Protein AF-A0A672Y547-F1 (afdb_monomer)

Sequence (141 aa):
MYCSCICGTDKNKRVNDFSCLFMKNKMCKIRLIFVAEINQTQKAYMYISMLKTWFDAQTYCRTHHTDLTLIENAIENAEVYSLIPAQTNVWIGLYREPWTWSDQTRTSFTNWITGLPDNMKGIQHCATESEKHMNFKPFFS

Mean predicted aligned error: 11.2 Å

pLDDT: mean 72.91, std 19.85, range [30.34, 96.44]

Solvent-accessible surface area (backbone atoms only — not comparable to full-atom values): 8959 Å² total; per-residue (Å²): 138,86,73,50,64,56,49,34,70,44,99,80,77,42,76,33,72,61,69,50,81,77,36,70,83,44,54,75,64,43,54,36,29,32,32,26,22,64,39,92,92,57,85,40,79,42,76,42,95,51,74,28,29,66,68,56,42,36,54,48,19,52,71,79,41,59,28,35,30,80,72,89,49,74,65,54,46,50,56,55,54,72,66,51,63,89,97,64,74,49,46,46,51,55,64,50,80,76,74,62,47,97,85,72,46,81,62,89,82,80,86,61,59,92,66,52,88,43,40,61,94,76,70,59,84,77,87,86,87,58,78,71,68,76,70,62,68,74,95,78,129

Organism: NCBI:txid375764

InterPro domains:
  IPR001304 C-type lectin-like [PF00059] (52-129)
  IPR001304 C-type lectin-like [PS50041] (40-128)
  IPR001304 C-type lectin-like [SM00034] (34-141)
  IPR016186 C-type lectin-like/link domain superfamily [G3DSA:3.10.100.10] (36-138)
  IPR016187 C-type lectin fold [SSF56436] (43-130)

Structure (mmCIF, N/CA/C/O backbone):
data_AF-A0A672Y547-F1
#
_entry.id   AF-A0A672Y547-F1
#
loop_
_atom_site.group_PDB
_atom_site.id
_atom_site.type_symbol
_atom_site.label_atom_id
_atom_site.label_alt_id
_atom_site.label_comp_id
_atom_site.label_asym_id
_atom_site.label_entity_id
_atom_site.label_seq_id
_atom_site.pd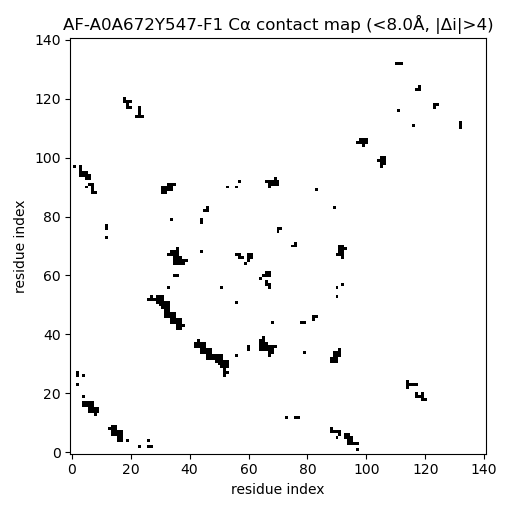bx_PDB_ins_code
_atom_site.Cartn_x
_atom_site.Cartn_y
_atom_site.Cartn_z
_atom_site.occupancy
_atom_site.B_iso_or_equiv
_atom_site.auth_seq_id
_atom_site.auth_comp_id
_atom_site.auth_asym_id
_atom_site.auth_atom_id
_atom_site.pdbx_PDB_model_num
ATOM 1 N N . MET A 1 1 ? -4.809 -5.344 -15.996 1.00 30.34 1 MET A N 1
ATOM 2 C CA . MET A 1 1 ? -4.391 -5.982 -14.728 1.00 30.34 1 MET A CA 1
ATOM 3 C C . MET A 1 1 ? -3.444 -5.006 -14.047 1.00 30.34 1 MET A C 1
ATOM 5 O O . MET A 1 1 ? -2.306 -4.877 -14.475 1.00 30.34 1 MET A O 1
ATOM 9 N N . TYR A 1 2 ? -3.969 -4.175 -13.147 1.00 38.44 2 TYR A N 1
ATOM 10 C CA . TYR A 1 2 ? -3.252 -3.009 -12.629 1.00 38.44 2 TYR A CA 1
ATOM 11 C C . TYR A 1 2 ? -2.340 -3.423 -11.473 1.00 38.44 2 TYR A C 1
ATOM 13 O O . TYR A 1 2 ? -2.792 -4.052 -10.522 1.00 38.44 2 TYR A O 1
ATOM 21 N N . CYS A 1 3 ? -1.056 -3.084 -11.577 1.00 33.16 3 CYS A N 1
ATOM 22 C CA . CYS A 1 3 ? -0.085 -3.261 -10.507 1.00 33.16 3 CYS A CA 1
ATOM 23 C C . CYS A 1 3 ? 0.162 -1.911 -9.834 1.00 33.16 3 CYS A C 1
ATOM 25 O O . CYS A 1 3 ? 0.942 -1.094 -10.320 1.00 33.16 3 CYS A O 1
ATOM 27 N N . SER A 1 4 ? -0.545 -1.669 -8.738 1.00 42.53 4 SER A N 1
ATOM 28 C CA . SER A 1 4 ? -0.364 -0.497 -7.888 1.00 42.53 4 SER A CA 1
ATOM 29 C C . SER A 1 4 ? 0.854 -0.693 -6.983 1.00 42.53 4 SER A C 1
ATOM 31 O O . SER A 1 4 ? 1.034 -1.773 -6.422 1.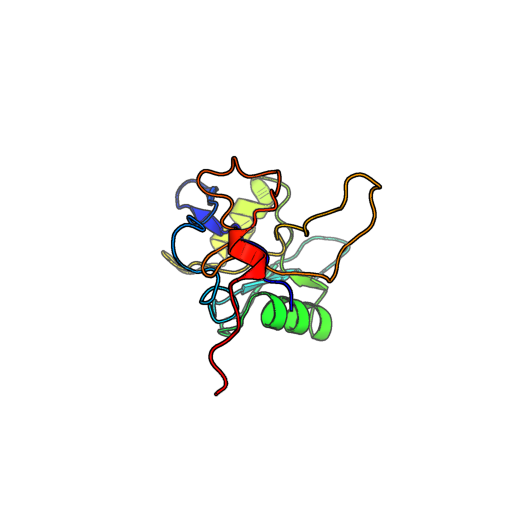00 42.53 4 SER A O 1
ATOM 33 N N . CYS A 1 5 ? 1.715 0.326 -6.850 1.00 41.06 5 CYS A N 1
ATOM 34 C CA . CYS A 1 5 ? 2.775 0.311 -5.837 1.00 41.06 5 CYS A CA 1
ATOM 35 C C . CYS A 1 5 ? 2.123 0.251 -4.445 1.00 41.06 5 CYS A C 1
ATOM 37 O O . CYS A 1 5 ? 1.172 0.993 -4.184 1.00 41.06 5 CYS A O 1
ATOM 39 N N . ILE A 1 6 ? 2.582 -0.680 -3.601 1.00 42.44 6 ILE A N 1
ATOM 40 C CA . ILE A 1 6 ? 2.007 -0.935 -2.277 1.00 42.44 6 ILE A CA 1
ATOM 41 C C . ILE A 1 6 ? 2.950 -0.383 -1.233 1.00 42.44 6 ILE A C 1
ATOM 43 O O . ILE A 1 6 ? 4.148 -0.675 -1.226 1.00 42.44 6 ILE A O 1
ATOM 47 N N . CYS A 1 7 ? 2.372 0.392 -0.338 1.00 42.34 7 CYS A N 1
ATOM 48 C CA . CYS A 1 7 ? 3.063 0.955 0.790 1.00 42.34 7 CYS A CA 1
ATOM 49 C C . CYS A 1 7 ? 2.956 -0.015 1.979 1.00 42.34 7 CYS A C 1
ATOM 51 O O . CYS A 1 7 ? 1.857 -0.436 2.335 1.00 42.34 7 CYS A O 1
ATOM 53 N N . GLY A 1 8 ? 4.083 -0.394 2.583 1.00 43.25 8 GLY A N 1
ATOM 54 C CA . GLY A 1 8 ? 4.135 -1.230 3.792 1.00 43.25 8 GLY A CA 1
ATOM 55 C C . GLY A 1 8 ? 4.830 -0.481 4.923 1.00 43.25 8 GLY A C 1
ATOM 56 O O . GLY A 1 8 ? 5.629 0.400 4.659 1.00 43.25 8 GLY A O 1
ATOM 57 N N . THR A 1 9 ? 4.547 -0.772 6.187 1.00 36.94 9 THR A N 1
ATOM 58 C CA . THR A 1 9 ? 5.097 -0.002 7.319 1.00 36.94 9 THR A CA 1
ATOM 59 C C . THR A 1 9 ? 6.505 -0.471 7.715 1.00 36.94 9 THR A C 1
ATOM 61 O O . THR A 1 9 ? 6.725 -1.668 7.890 1.00 36.94 9 THR A O 1
ATOM 64 N N . ASP A 1 10 ? 7.462 0.449 7.885 1.00 42.59 10 ASP A N 1
ATOM 65 C CA . ASP A 1 10 ? 8.796 0.167 8.431 1.00 42.59 10 ASP A CA 1
ATOM 66 C C . ASP A 1 10 ? 8.779 -0.006 9.965 1.00 42.59 10 ASP A C 1
ATOM 68 O O . ASP A 1 10 ? 7.792 0.274 10.650 1.00 42.59 10 ASP A O 1
ATOM 72 N N . LYS A 1 11 ? 9.917 -0.439 10.528 1.00 41.50 11 LYS A N 1
ATOM 73 C CA . LYS A 1 11 ? 10.120 -0.630 11.980 1.00 41.50 11 LYS A CA 1
ATOM 74 C C . LYS A 1 11 ? 9.909 0.645 12.817 1.00 41.50 11 LYS A C 1
ATOM 76 O O . LYS A 1 11 ? 9.806 0.551 14.035 1.00 41.50 11 LYS A O 1
ATOM 81 N N . ASN A 1 12 ? 9.831 1.816 12.181 1.00 40.47 12 ASN A N 1
ATOM 82 C CA . ASN A 1 12 ? 9.605 3.113 12.814 1.00 40.47 12 ASN A CA 1
ATOM 83 C C . ASN A 1 12 ? 8.164 3.606 12.632 1.00 40.47 12 ASN A C 1
ATOM 85 O O . ASN A 1 12 ? 7.919 4.803 12.783 1.00 40.47 12 ASN A O 1
ATOM 89 N N . LYS A 1 13 ? 7.211 2.715 12.312 1.00 44.88 13 LYS A N 1
ATOM 90 C CA . LYS A 1 13 ? 5.795 3.061 12.099 1.00 44.88 13 LYS A CA 1
ATOM 91 C C . LYS A 1 13 ? 5.568 4.001 10.911 1.00 44.88 13 LYS A C 1
ATOM 93 O O . LYS A 1 13 ? 4.503 4.605 10.814 1.00 44.88 13 LYS A O 1
ATOM 98 N N . ARG A 1 14 ? 6.540 4.143 10.005 1.00 45.47 14 ARG A N 1
ATOM 99 C CA . ARG A 1 14 ? 6.384 4.961 8.801 1.00 45.47 14 ARG A CA 1
ATOM 100 C C . ARG A 1 14 ? 5.952 4.078 7.656 1.00 45.47 14 ARG A C 1
ATOM 102 O O . ARG A 1 14 ? 6.509 3.007 7.440 1.00 45.47 14 ARG A O 1
ATOM 109 N N . VAL A 1 15 ? 4.982 4.552 6.897 1.00 47.00 15 VAL A N 1
ATOM 110 C CA . VAL A 1 15 ? 4.591 3.938 5.637 1.00 47.00 15 VAL A CA 1
ATOM 111 C C . VAL A 1 15 ? 5.777 4.061 4.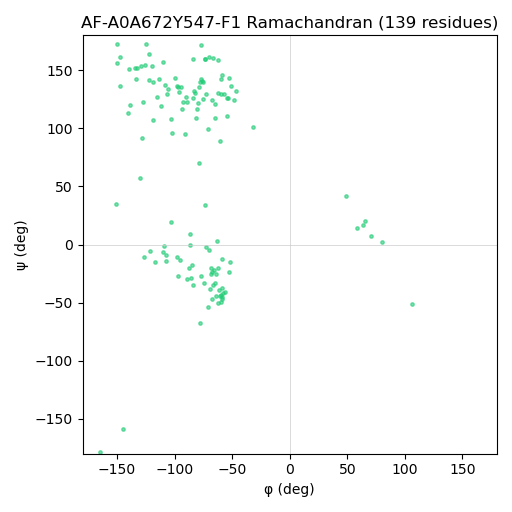673 1.00 47.00 15 VAL A C 1
ATOM 113 O O . VAL A 1 15 ? 6.153 5.153 4.259 1.00 47.00 15 VAL A O 1
ATOM 116 N N . ASN A 1 16 ? 6.425 2.940 4.389 1.00 43.09 16 ASN A N 1
ATOM 117 C CA . A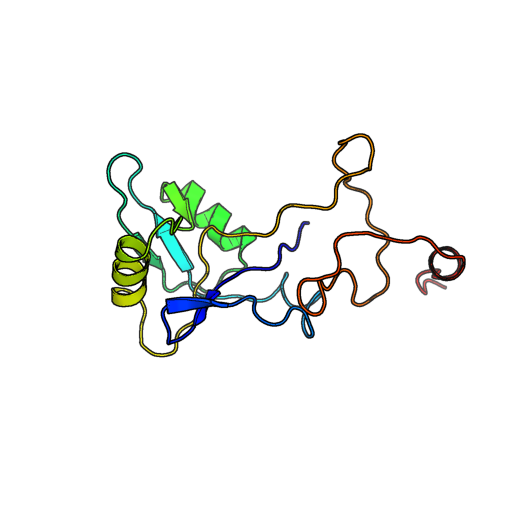SN A 1 16 ? 7.527 2.814 3.457 1.00 43.09 16 ASN A CA 1
ATOM 118 C C . ASN A 1 16 ? 6.971 2.524 2.060 1.00 43.09 16 ASN A C 1
ATOM 120 O O . ASN A 1 16 ? 6.264 1.535 1.840 1.00 43.09 16 ASN A O 1
ATOM 124 N N . ASP A 1 17 ? 7.322 3.382 1.109 1.00 44.22 17 ASP A N 1
ATOM 125 C CA . ASP A 1 17 ? 7.261 3.039 -0.305 1.00 44.22 17 ASP A CA 1
ATOM 126 C C . ASP A 1 17 ? 8.398 2.041 -0.537 1.00 44.22 17 ASP A C 1
ATOM 128 O O . ASP A 1 17 ? 9.570 2.422 -0.579 1.00 44.22 17 ASP A O 1
ATOM 132 N N . PHE A 1 18 ? 8.088 0.739 -0.579 1.00 46.22 18 PHE A N 1
ATOM 133 C CA . PHE A 1 18 ? 9.082 -0.243 -0.999 1.00 46.22 18 PHE A CA 1
ATOM 134 C C . PHE A 1 18 ? 9.591 0.211 -2.356 1.00 46.22 18 PHE A C 1
ATOM 136 O O . PHE A 1 18 ? 8.835 0.161 -3.318 1.00 46.22 18 PHE A O 1
ATOM 143 N N . SER A 1 19 ? 10.850 0.656 -2.414 1.00 40.47 19 SER A N 1
ATOM 144 C CA . SER A 1 19 ? 11.519 1.140 -3.615 1.00 40.47 19 SER A CA 1
ATOM 145 C C . SER A 1 19 ? 11.008 0.413 -4.862 1.00 40.47 19 SER A C 1
ATOM 147 O O . SER A 1 19 ? 11.446 -0.703 -5.152 1.00 40.47 19 SER A O 1
ATOM 149 N N . CYS A 1 20 ? 10.116 1.050 -5.636 1.00 43.22 20 CYS A N 1
ATOM 150 C CA . CYS A 1 20 ? 9.581 0.491 -6.888 1.00 43.22 20 CYS A CA 1
ATOM 151 C C . CYS A 1 20 ? 10.694 0.287 -7.960 1.00 43.22 20 CYS A C 1
ATOM 153 O O . CYS A 1 20 ? 10.439 -0.220 -9.054 1.00 43.22 20 CYS A O 1
ATOM 155 N N . LEU A 1 21 ? 11.954 0.581 -7.591 1.00 38.31 21 LEU A N 1
ATOM 156 C CA . LEU A 1 21 ? 13.237 0.332 -8.258 1.00 38.31 21 LEU A CA 1
ATOM 157 C C . LEU A 1 21 ? 13.494 -1.118 -8.718 1.00 38.31 21 LEU A C 1
ATOM 159 O O . LEU A 1 21 ? 14.419 -1.301 -9.502 1.00 38.31 21 LEU A O 1
ATOM 163 N N . PHE A 1 22 ? 12.747 -2.143 -8.275 1.00 37.56 22 PHE A N 1
ATOM 164 C CA . PHE A 1 22 ? 13.161 -3.536 -8.543 1.00 37.56 22 PHE A CA 1
ATOM 165 C C . PHE A 1 22 ? 12.139 -4.477 -9.211 1.00 37.56 22 PHE A C 1
ATOM 167 O O . PHE A 1 22 ? 12.515 -5.582 -9.598 1.00 37.56 22 PHE A O 1
ATOM 174 N N . MET A 1 23 ? 10.849 -4.137 -9.354 1.00 42.69 23 MET A N 1
ATOM 175 C CA . MET A 1 23 ? 9.853 -5.222 -9.495 1.00 42.69 23 MET A CA 1
ATOM 176 C C . MET A 1 23 ? 8.588 -4.917 -10.312 1.00 42.69 23 MET A C 1
ATOM 178 O O . MET A 1 23 ? 7.552 -5.491 -10.013 1.00 42.69 23 MET A O 1
ATOM 182 N N . LYS A 1 24 ? 8.589 -4.121 -11.381 1.00 43.88 24 LYS A N 1
ATOM 183 C CA . LYS A 1 24 ? 7.321 -3.861 -12.111 1.00 43.88 24 LYS A CA 1
ATOM 184 C C . LYS A 1 24 ? 6.652 -5.053 -12.790 1.00 43.88 24 LYS A C 1
ATOM 186 O O . LYS A 1 24 ? 5.432 -5.100 -12.860 1.00 43.88 24 LYS A O 1
ATOM 191 N N . ASN A 1 25 ? 7.426 -6.080 -13.137 1.00 40.62 25 ASN A N 1
ATOM 192 C CA . ASN A 1 25 ? 6.896 -7.390 -13.542 1.00 40.62 25 ASN A CA 1
ATOM 193 C C . ASN A 1 25 ? 6.816 -8.415 -12.400 1.00 40.62 25 ASN A C 1
ATOM 195 O O . ASN A 1 25 ? 6.192 -9.466 -12.545 1.00 40.62 25 ASN A O 1
ATOM 199 N N . LYS A 1 26 ? 7.459 -8.140 -11.261 1.00 44.81 26 LYS A N 1
ATOM 200 C CA . LYS A 1 26 ? 7.480 -9.046 -10.110 1.00 44.81 26 LYS A CA 1
ATOM 201 C C . LYS A 1 26 ? 6.424 -8.686 -9.061 1.00 44.81 26 LYS A C 1
ATOM 203 O O . LYS A 1 26 ? 5.946 -9.606 -8.426 1.00 44.81 26 LYS A O 1
ATOM 208 N N . MET A 1 27 ? 5.978 -7.432 -8.926 1.00 48.16 27 MET A N 1
ATOM 209 C CA . MET A 1 27 ? 4.940 -6.983 -7.977 1.00 48.16 27 MET A CA 1
ATOM 210 C C . MET A 1 27 ? 3.567 -7.587 -8.263 1.00 48.16 27 MET A C 1
ATOM 212 O O . MET A 1 27 ? 2.884 -7.973 -7.324 1.00 48.16 27 MET A O 1
ATOM 216 N N . CYS A 1 28 ? 3.233 -7.839 -9.532 1.00 52.25 28 CYS A N 1
ATOM 217 C CA . CYS A 1 28 ? 2.027 -8.599 -9.906 1.00 52.25 28 CYS A CA 1
ATOM 218 C C . CYS A 1 28 ? 2.140 -10.091 -9.550 1.00 52.25 28 CYS A C 1
ATOM 220 O O . CYS A 1 28 ? 1.188 -10.847 -9.708 1.00 52.25 28 CYS A O 1
ATOM 222 N N . LYS A 1 29 ? 3.309 -10.522 -9.063 1.00 62.03 29 LYS A N 1
ATOM 223 C CA . LYS A 1 29 ? 3.595 -11.871 -8.573 1.00 62.03 29 LYS A CA 1
ATOM 224 C C . LYS A 1 29 ? 4.071 -11.888 -7.117 1.00 62.03 29 LYS A C 1
ATOM 226 O O . LYS A 1 29 ? 4.245 -12.981 -6.585 1.00 62.03 29 LYS A O 1
ATOM 231 N N . ILE A 1 30 ? 4.302 -10.736 -6.467 1.00 75.19 30 ILE A N 1
ATOM 232 C CA . ILE A 1 30 ? 4.711 -10.707 -5.058 1.00 75.19 30 ILE A CA 1
ATOM 233 C C . ILE A 1 30 ? 3.517 -11.196 -4.265 1.00 75.19 30 ILE A C 1
ATOM 235 O O . ILE A 1 30 ? 2.422 -10.648 -4.367 1.00 75.19 30 ILE A O 1
ATOM 239 N N . ARG A 1 31 ? 3.753 -12.234 -3.473 1.00 83.25 31 ARG A N 1
ATOM 240 C CA . ARG A 1 31 ? 2.763 -12.772 -2.563 1.00 83.25 31 ARG A CA 1
ATOM 241 C C . ARG A 1 31 ? 3.215 -12.483 -1.148 1.00 83.25 31 ARG A C 1
ATOM 243 O O . ARG A 1 31 ? 4.288 -12.934 -0.761 1.00 83.25 31 ARG A O 1
ATOM 250 N N . LEU A 1 32 ? 2.406 -11.733 -0.414 1.00 88.06 32 LEU A N 1
ATOM 251 C CA . LEU A 1 32 ? 2.596 -11.490 1.009 1.00 88.06 32 LEU A CA 1
ATOM 252 C C . LEU A 1 32 ? 1.354 -11.941 1.768 1.00 88.06 32 LEU A C 1
ATOM 254 O O . LEU A 1 32 ? 0.288 -12.173 1.194 1.00 88.06 32 LEU A O 1
ATOM 258 N N . ILE A 1 33 ? 1.555 -12.069 3.069 1.00 93.44 33 ILE A N 1
ATOM 259 C CA . ILE A 1 33 ? 0.515 -12.130 4.089 1.00 93.44 33 ILE A CA 1
ATOM 260 C C . ILE A 1 33 ? -0.193 -10.770 4.134 1.00 93.44 33 ILE A C 1
ATOM 262 O O . ILE A 1 33 ? 0.336 -9.780 3.629 1.00 93.44 33 ILE A O 1
ATOM 266 N N . PHE A 1 34 ? -1.396 -10.696 4.690 1.00 94.69 34 PHE A N 1
ATOM 267 C CA . PHE A 1 34 ? -2.190 -9.470 4.657 1.00 94.69 34 PHE A CA 1
ATOM 268 C C . PHE A 1 34 ? -3.060 -9.299 5.900 1.00 94.69 34 PHE A C 1
ATOM 270 O O . PHE A 1 34 ? -3.289 -10.253 6.646 1.00 94.69 34 PHE A O 1
ATOM 277 N N . VAL A 1 35 ? -3.508 -8.064 6.127 1.00 95.62 35 VAL A N 1
ATOM 278 C CA . VAL A 1 35 ? -4.401 -7.709 7.234 1.00 95.62 35 VAL A CA 1
ATOM 279 C C . VAL A 1 35 ? -5.736 -7.247 6.662 1.00 95.62 35 VAL A C 1
ATOM 281 O O . VAL A 1 35 ? -5.780 -6.390 5.775 1.00 95.62 35 VAL A O 1
ATOM 284 N N . ALA A 1 36 ? -6.816 -7.856 7.144 1.00 96.31 36 ALA A N 1
ATOM 285 C CA . ALA A 1 36 ? -8.179 -7.499 6.782 1.00 96.31 36 ALA A CA 1
ATOM 286 C C . ALA A 1 36 ? -8.820 -6.626 7.855 1.00 96.31 36 ALA A C 1
ATOM 288 O O . ALA A 1 36 ? -8.636 -6.856 9.050 1.00 96.31 36 ALA A O 1
ATOM 289 N N . GLU A 1 37 ? -9.632 -5.675 7.416 1.00 95.44 37 GLU A N 1
ATOM 290 C CA . GLU A 1 37 ? -10.645 -5.061 8.257 1.00 95.44 37 GLU A CA 1
ATOM 291 C C . GLU A 1 37 ? -11.880 -5.966 8.284 1.00 95.44 37 GLU A C 1
ATOM 293 O O . GLU A 1 37 ? -12.350 -6.418 7.238 1.00 95.44 37 GLU A O 1
ATOM 298 N N . ILE A 1 38 ? -12.390 -6.262 9.478 1.00 91.88 38 ILE A N 1
ATOM 299 C CA . ILE A 1 38 ? -13.505 -7.206 9.664 1.00 91.88 38 ILE A CA 1
ATOM 300 C C . ILE A 1 38 ? -14.812 -6.537 10.105 1.00 91.88 38 ILE A C 1
ATOM 302 O O . ILE A 1 38 ? -15.833 -7.213 10.183 1.00 91.88 38 ILE A O 1
ATOM 306 N N . ASN A 1 39 ? -14.805 -5.234 10.403 1.00 85.06 39 ASN A N 1
ATOM 307 C CA . ASN A 1 39 ? -15.996 -4.501 10.828 1.00 85.06 39 ASN A CA 1
ATOM 308 C C . ASN A 1 39 ? -15.953 -3.045 10.338 1.00 85.06 39 ASN A C 1
ATOM 310 O O . ASN A 1 39 ? -14.917 -2.400 10.438 1.00 85.06 39 ASN A O 1
ATOM 314 N N . GLN A 1 40 ? -17.089 -2.560 9.828 1.00 71.50 40 GLN A N 1
ATOM 315 C CA . GLN A 1 40 ? -17.272 -1.227 9.245 1.00 71.50 40 GLN A CA 1
ATOM 316 C C . GLN A 1 40 ? -17.602 -0.135 10.275 1.00 71.50 40 GLN A C 1
ATOM 318 O O . GLN A 1 40 ? -17.313 1.033 10.041 1.00 71.50 40 GLN A O 1
ATOM 323 N N . THR A 1 41 ? -18.250 -0.474 11.397 1.00 79.44 41 THR A N 1
ATOM 324 C CA . THR A 1 41 ? -18.706 0.530 12.382 1.00 79.44 41 THR A CA 1
ATOM 325 C C . THR A 1 41 ? -17.653 0.830 13.441 1.00 79.44 41 THR A C 1
ATOM 327 O O . THR A 1 41 ? -17.603 1.927 13.986 1.00 79.44 41 THR A O 1
ATOM 330 N N . GLN A 1 42 ? -16.819 -0.162 13.744 1.00 84.19 42 GLN A N 1
ATOM 331 C CA . GLN A 1 42 ? -15.662 -0.045 14.617 1.00 84.19 42 GLN A CA 1
ATOM 332 C C . GLN A 1 42 ? -14.558 -0.880 13.991 1.00 84.19 42 GLN A C 1
ATOM 334 O O . GLN A 1 42 ? -14.699 -2.102 13.916 1.00 84.19 42 GLN A O 1
ATOM 339 N N . LYS A 1 43 ? -13.486 -0.230 13.529 1.00 86.12 43 LYS A N 1
ATOM 340 C CA . LYS A 1 43 ? -12.386 -0.933 12.873 1.00 86.12 43 LYS A CA 1
ATOM 341 C C . LYS A 1 43 ? -11.858 -2.035 13.781 1.00 86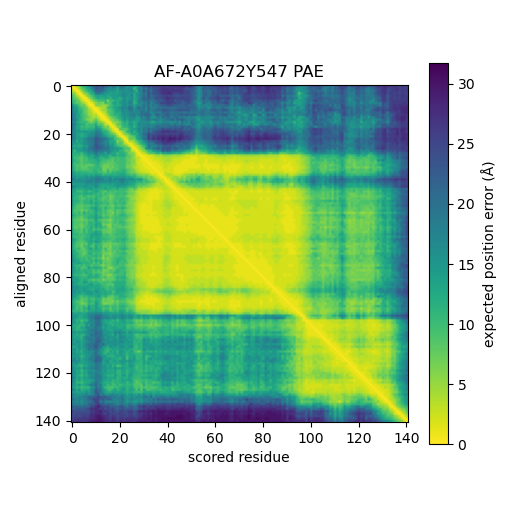.12 43 LYS A C 1
ATOM 343 O O . LYS A 1 43 ? -11.505 -1.808 14.936 1.00 86.12 43 LYS A O 1
ATOM 348 N N . ALA A 1 44 ? -11.820 -3.234 13.230 1.00 92.44 44 ALA A N 1
ATOM 349 C CA . ALA A 1 44 ? -11.217 -4.400 13.840 1.00 92.44 44 ALA A CA 1
ATOM 350 C C . ALA A 1 44 ? -10.364 -5.081 12.777 1.00 92.44 44 ALA A C 1
ATOM 352 O O . ALA A 1 44 ? -10.746 -5.124 11.604 1.00 92.44 44 ALA A O 1
ATOM 353 N N . TYR A 1 45 ? -9.214 -5.604 13.188 1.00 94.69 45 TYR A N 1
ATOM 354 C CA . TYR A 1 45 ? -8.192 -6.084 12.268 1.00 94.69 45 TYR A CA 1
ATOM 355 C C . TYR A 1 45 ? -7.933 -7.571 12.466 1.00 94.69 45 TYR A C 1
ATOM 357 O O . TYR A 1 45 ? -7.873 -8.063 13.593 1.00 94.69 45 TYR A O 1
ATOM 365 N N . MET A 1 46 ? -7.745 -8.286 11.361 1.00 95.31 46 MET A N 1
ATOM 366 C CA . MET A 1 46 ? -7.434 -9.709 11.358 1.00 95.31 46 MET A CA 1
ATOM 367 C C . MET A 1 46 ? -6.191 -9.974 10.517 1.00 95.31 46 MET A C 1
ATOM 369 O O . MET A 1 46 ? -6.148 -9.663 9.328 1.00 95.31 46 MET A O 1
ATOM 373 N N . TYR A 1 47 ? -5.187 -10.588 11.138 1.00 95.06 47 TYR A N 1
ATOM 374 C CA . TYR A 1 47 ? -4.007 -11.101 10.453 1.00 95.06 47 TYR A CA 1
ATOM 375 C C . TYR A 1 47 ? -4.346 -12.398 9.704 1.00 95.06 47 TYR A C 1
ATOM 377 O O . TYR A 1 47 ? -4.832 -13.354 10.309 1.00 95.06 47 TYR A O 1
ATOM 385 N N . ILE A 1 48 ? -4.070 -12.450 8.398 1.00 96.06 48 ILE A N 1
ATOM 386 C CA . ILE A 1 48 ? -4.390 -13.599 7.540 1.00 96.06 48 ILE A CA 1
ATOM 387 C C . ILE A 1 48 ? -3.103 -14.170 6.950 1.00 96.06 48 ILE A C 1
ATOM 389 O O . ILE A 1 48 ? -2.524 -13.610 6.020 1.00 96.06 48 ILE A O 1
ATOM 393 N N . SER A 1 49 ? -2.683 -15.332 7.454 1.00 94.94 49 SER A N 1
ATOM 394 C CA . SER A 1 49 ? -1.427 -16.029 7.124 1.00 94.94 49 SER A CA 1
ATOM 395 C C . SER A 1 49 ? -1.397 -16.709 5.742 1.00 94.94 49 SER A C 1
ATOM 397 O O . SER A 1 49 ? -0.761 -17.746 5.562 1.00 94.94 49 SER A O 1
ATOM 399 N N . MET A 1 50 ? -2.061 -16.133 4.737 1.00 95.19 50 MET A N 1
ATOM 400 C CA . MET A 1 50 ? -2.067 -16.638 3.362 1.00 95.19 50 MET A CA 1
ATOM 401 C C . MET A 1 50 ? -1.205 -15.764 2.453 1.00 95.19 50 MET A C 1
ATOM 403 O O . MET A 1 50 ? -1.351 -14.548 2.432 1.00 95.19 50 MET A O 1
ATOM 407 N N . LEU A 1 51 ? -0.354 -16.381 1.632 1.00 92.81 51 LEU A N 1
ATOM 408 C CA . LEU A 1 51 ? 0.454 -15.662 0.646 1.00 92.81 51 LEU A CA 1
ATOM 409 C C . LEU A 1 51 ? -0.370 -15.358 -0.612 1.00 92.81 51 LEU A C 1
ATOM 411 O O . LEU A 1 51 ? -0.648 -16.255 -1.412 1.00 92.81 51 LEU A O 1
ATOM 415 N N . LYS A 1 52 ? -0.724 -14.087 -0.819 1.00 89.56 52 LYS A N 1
ATOM 416 C CA . LYS A 1 52 ? -1.518 -13.622 -1.967 1.00 89.56 52 LYS A CA 1
ATOM 417 C C . LYS A 1 52 ? -0.903 -12.389 -2.621 1.00 89.56 52 LYS A C 1
ATOM 419 O O . LYS A 1 52 ? -0.212 -11.605 -1.966 1.00 89.56 52 LYS A O 1
ATOM 424 N N . THR A 1 53 ? -1.144 -12.215 -3.922 1.00 85.19 53 THR A N 1
ATOM 425 C CA . THR A 1 53 ? -0.906 -10.905 -4.547 1.00 85.19 53 THR A CA 1
ATOM 426 C C . THR A 1 53 ? -1.824 -9.879 -3.895 1.00 85.19 53 THR A C 1
ATOM 428 O O . THR A 1 53 ? -2.826 -10.257 -3.294 1.00 85.19 53 THR A O 1
ATOM 431 N N . TRP A 1 54 ? -1.508 -8.589 -3.978 1.00 87.06 54 TRP A N 1
ATOM 432 C CA . TRP A 1 54 ? -2.361 -7.573 -3.354 1.00 87.06 54 TRP A CA 1
ATOM 433 C C . TRP A 1 54 ? -3.795 -7.612 -3.878 1.00 87.06 54 TRP A C 1
ATOM 435 O O . TRP A 1 54 ? -4.737 -7.567 -3.097 1.00 87.06 54 TRP A O 1
ATOM 445 N N . PHE A 1 55 ? -3.957 -7.797 -5.190 1.00 83.62 55 PHE A N 1
ATOM 446 C CA . PHE A 1 55 ? -5.273 -7.924 -5.808 1.00 83.62 55 PHE A CA 1
ATOM 447 C C . PHE A 1 55 ? -6.021 -9.170 -5.312 1.00 83.62 55 PHE A C 1
ATOM 449 O O . PHE A 1 55 ? -7.196 -9.088 -4.951 1.00 83.62 55 PHE A O 1
ATOM 456 N N . ASP A 1 56 ? -5.339 -10.315 -5.229 1.00 90.50 56 ASP A N 1
ATOM 457 C CA . ASP A 1 56 ? -5.943 -11.546 -4.706 1.00 90.50 56 ASP A CA 1
ATOM 458 C C . ASP A 1 56 ? -6.265 -11.429 -3.206 1.00 90.50 56 ASP A C 1
ATOM 460 O O . ASP A 1 56 ? -7.252 -11.994 -2.740 1.00 90.50 56 ASP A O 1
ATOM 464 N N . ALA A 1 57 ? -5.440 -10.707 -2.440 1.00 92.88 57 ALA A N 1
ATOM 465 C CA . ALA A 1 57 ? -5.654 -10.429 -1.024 1.00 92.88 57 ALA A CA 1
ATOM 466 C C . ALA A 1 57 ? -6.871 -9.522 -0.819 1.00 92.88 57 ALA A C 1
ATOM 468 O O . ALA A 1 57 ? -7.743 -9.857 -0.026 1.00 92.88 57 ALA A O 1
ATOM 469 N N . GLN A 1 58 ? -6.986 -8.441 -1.592 1.00 93.00 58 GLN A N 1
ATOM 470 C CA . GLN A 1 58 ? -8.154 -7.562 -1.586 1.00 93.00 58 GLN A CA 1
ATOM 471 C C . GLN A 1 58 ? -9.429 -8.323 -1.947 1.00 93.00 58 GLN A C 1
ATOM 473 O O . GLN A 1 58 ? -10.437 -8.227 -1.249 1.00 93.00 58 GLN A O 1
ATOM 478 N N . THR A 1 59 ? -9.370 -9.125 -3.011 1.00 93.94 59 THR A N 1
ATOM 479 C CA . THR A 1 59 ? -10.495 -9.958 -3.445 1.00 93.94 59 THR A CA 1
ATOM 480 C C . THR A 1 59 ? -10.914 -10.920 -2.337 1.00 93.94 59 THR A C 1
ATOM 482 O O . THR A 1 59 ? -12.100 -11.033 -2.035 1.00 93.94 59 THR A O 1
ATOM 485 N N . TYR A 1 60 ? -9.948 -11.572 -1.683 1.00 95.62 60 TYR A N 1
ATOM 486 C CA . TYR A 1 60 ? -10.215 -12.434 -0.537 1.00 95.62 60 TYR A CA 1
ATOM 487 C C . TYR A 1 60 ? -10.879 -11.661 0.608 1.00 95.62 60 TYR A C 1
ATOM 489 O O . TYR A 1 60 ? -11.916 -12.096 1.106 1.00 95.62 60 TYR A O 1
ATOM 497 N N . CYS A 1 61 ? -10.330 -10.509 1.003 1.00 95.56 61 CYS A N 1
ATOM 498 C CA . CYS A 1 61 ? -10.891 -9.707 2.085 1.00 95.56 61 CYS A CA 1
ATOM 499 C C . CYS A 1 61 ? -12.318 -9.263 1.778 1.00 95.56 61 CYS A C 1
ATOM 501 O O . CYS A 1 61 ? -13.170 -9.425 2.629 1.00 95.56 61 CYS A O 1
ATOM 503 N N . ARG A 1 62 ? -12.622 -8.804 0.562 1.00 95.50 62 ARG A N 1
ATOM 504 C CA . ARG A 1 62 ? -13.992 -8.418 0.174 1.00 95.50 62 ARG A CA 1
ATOM 505 C C . ARG A 1 62 ? -14.964 -9.594 0.070 1.00 95.50 62 ARG A C 1
ATOM 507 O O . ARG A 1 62 ? -16.172 -9.396 0.101 1.00 95.50 62 ARG A O 1
ATOM 514 N N . THR A 1 63 ? -14.445 -10.812 -0.087 1.00 96.44 63 THR A N 1
ATOM 515 C CA . THR A 1 63 ? -15.260 -12.034 -0.139 1.00 96.44 63 THR A CA 1
ATOM 516 C C . THR A 1 63 ? -15.589 -12.557 1.262 1.00 96.44 63 THR A C 1
ATOM 518 O O . THR A 1 63 ? -16.666 -13.108 1.470 1.00 96.44 63 THR A O 1
ATOM 521 N N . HIS A 1 64 ? -14.670 -12.409 2.221 1.00 95.44 64 HIS A N 1
ATOM 522 C CA . HIS A 1 64 ? -14.766 -13.047 3.543 1.00 95.44 64 HIS A CA 1
ATOM 523 C C . HIS A 1 64 ? -14.866 -12.065 4.726 1.00 95.44 64 HIS A C 1
ATOM 525 O O . HIS A 1 64 ? -15.213 -12.478 5.831 1.00 95.44 64 HIS A O 1
ATOM 531 N N . HIS A 1 65 ? -14.554 -10.789 4.509 1.00 94.25 65 HIS A N 1
ATOM 532 C CA . HIS A 1 65 ? -14.426 -9.707 5.492 1.00 94.25 65 HIS A CA 1
ATOM 533 C C . HIS A 1 65 ? -14.921 -8.376 4.870 1.00 94.25 65 HIS A C 1
ATOM 535 O O . HIS A 1 65 ? -15.683 -8.398 3.905 1.00 94.25 65 HIS A O 1
ATOM 541 N N . THR A 1 66 ? -14.510 -7.216 5.404 1.00 94.19 66 THR A N 1
ATOM 542 C CA . THR A 1 66 ? -14.833 -5.905 4.812 1.00 94.19 66 THR A CA 1
ATOM 543 C C . THR A 1 66 ? -13.928 -5.612 3.611 1.00 94.19 66 THR A C 1
ATOM 545 O O . THR A 1 66 ? -14.388 -5.564 2.473 1.00 94.19 66 THR A O 1
ATOM 548 N N . ASP A 1 67 ? -12.630 -5.412 3.851 1.00 95.00 67 ASP A N 1
ATOM 549 C CA . ASP A 1 67 ? -11.614 -5.140 2.825 1.00 95.00 67 ASP A CA 1
ATOM 550 C C . ASP A 1 67 ? -10.206 -5.341 3.430 1.00 95.00 67 ASP A C 1
ATOM 552 O O . ASP A 1 67 ? -10.061 -5.733 4.591 1.00 95.00 67 ASP A O 1
ATOM 556 N N . LEU A 1 68 ? -9.145 -5.104 2.658 1.00 94.31 68 LEU A N 1
ATOM 557 C CA . LEU A 1 68 ? -7.816 -4.878 3.222 1.00 94.31 68 LEU A CA 1
ATOM 558 C C . LEU A 1 68 ? -7.834 -3.665 4.160 1.00 94.31 68 LEU A C 1
ATOM 560 O O . LEU A 1 68 ? -8.467 -2.653 3.872 1.00 94.31 68 LEU A O 1
ATOM 564 N N . THR A 1 69 ? -7.090 -3.753 5.259 1.00 93.81 69 THR A N 1
ATOM 565 C CA . THR A 1 69 ? -7.113 -2.746 6.324 1.00 93.81 69 THR A CA 1
ATOM 566 C C . THR A 1 69 ? -6.707 -1.346 5.869 1.00 93.81 69 THR A C 1
ATOM 568 O O . THR A 1 69 ? -5.627 -1.160 5.305 1.00 93.81 69 THR A O 1
ATOM 571 N N . LEU A 1 70 ? -7.532 -0.352 6.207 1.00 90.88 70 LEU A N 1
ATOM 572 C CA . LEU A 1 70 ? -7.219 1.068 6.072 1.00 90.88 70 LEU A CA 1
ATOM 573 C C . LEU A 1 70 ? -6.638 1.609 7.383 1.00 90.88 70 LEU A C 1
ATOM 575 O O . LEU A 1 70 ? -7.323 1.635 8.404 1.00 90.88 70 LEU A O 1
ATOM 579 N N . ILE A 1 71 ? -5.382 2.056 7.337 1.00 90.00 71 ILE A N 1
ATOM 580 C CA . ILE A 1 71 ? -4.683 2.669 8.473 1.00 90.00 71 ILE A CA 1
ATOM 581 C C . ILE A 1 71 ? -4.662 4.182 8.262 1.00 90.00 71 ILE A C 1
ATOM 583 O O . ILE A 1 71 ? -3.928 4.679 7.410 1.00 90.00 71 ILE A O 1
ATOM 587 N N . GLU A 1 72 ? -5.452 4.912 9.038 1.00 88.56 72 GLU A N 1
ATOM 588 C CA . GLU A 1 72 ? -5.660 6.356 8.871 1.00 88.56 72 GLU A CA 1
ATOM 589 C C . GLU A 1 72 ? -4.980 7.187 9.963 1.00 88.56 72 GLU A C 1
ATOM 591 O O . GLU A 1 72 ? -4.81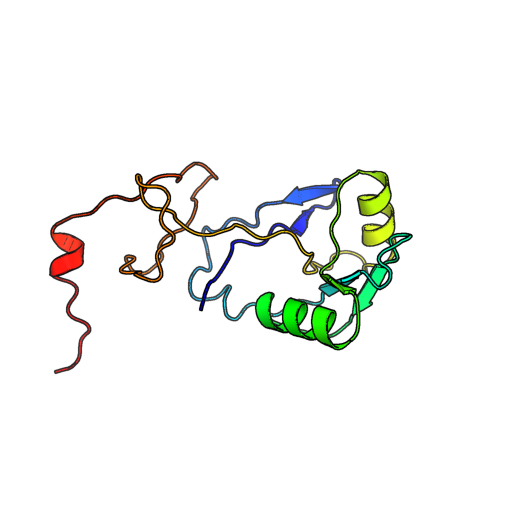6 8.398 9.825 1.00 88.56 72 GLU A O 1
ATOM 596 N N . ASN A 1 73 ? -4.551 6.553 11.056 1.00 88.38 73 ASN A N 1
ATOM 597 C CA . ASN A 1 73 ? -3.876 7.235 12.154 1.00 88.38 73 ASN A CA 1
ATOM 598 C C . ASN A 1 73 ? -2.873 6.330 12.894 1.00 88.38 73 ASN A C 1
ATOM 600 O O . ASN A 1 73 ? -2.760 5.127 12.657 1.00 88.38 73 ASN A O 1
ATOM 604 N N . ALA A 1 74 ? -2.106 6.935 13.805 1.00 90.00 74 ALA A N 1
ATOM 605 C CA . ALA A 1 74 ? -1.033 6.258 14.530 1.00 90.00 74 ALA A CA 1
ATOM 606 C C . ALA A 1 74 ? -1.521 5.196 15.534 1.00 90.00 74 ALA A C 1
ATOM 608 O O . ALA A 1 74 ? -0.754 4.283 15.848 1.00 90.00 74 ALA A O 1
ATOM 609 N N . ILE A 1 75 ? -2.754 5.323 16.039 1.00 92.12 75 ILE A N 1
ATOM 610 C CA . ILE A 1 75 ? -3.358 4.357 16.968 1.00 92.12 75 ILE A CA 1
ATOM 611 C C . ILE A 1 75 ? -3.677 3.079 16.196 1.00 92.12 75 ILE A C 1
ATOM 613 O O . ILE A 1 75 ? -3.146 2.024 16.531 1.00 92.12 75 ILE A O 1
ATOM 617 N N . GLU A 1 76 ? -4.410 3.202 15.090 1.00 91.69 76 GLU A N 1
ATOM 618 C CA . GLU A 1 76 ? -4.722 2.085 14.190 1.00 91.69 76 GLU A CA 1
ATOM 619 C C . GLU A 1 76 ? -3.452 1.393 13.689 1.00 91.69 76 GLU A C 1
ATOM 621 O O . GLU A 1 76 ? -3.353 0.168 13.658 1.00 91.69 76 GLU A O 1
ATOM 626 N N . ASN A 1 77 ? -2.424 2.178 13.359 1.00 90.62 77 ASN A N 1
ATOM 627 C CA . ASN A 1 77 ? -1.141 1.634 12.938 1.00 90.62 77 ASN A CA 1
ATOM 628 C C . ASN A 1 77 ? -0.478 0.786 14.036 1.00 90.62 77 ASN A C 1
ATOM 630 O O . ASN A 1 77 ? 0.128 -0.243 13.745 1.00 90.62 77 ASN A O 1
ATOM 634 N N . ALA A 1 78 ? -0.570 1.211 15.299 1.00 91.81 78 ALA A N 1
ATOM 635 C CA . ALA A 1 78 ? -0.035 0.451 16.424 1.00 91.81 78 ALA A CA 1
ATOM 636 C C . ALA A 1 78 ? -0.833 -0.839 16.677 1.00 91.81 78 ALA A C 1
ATOM 638 O O . ALA A 1 78 ? -0.225 -1.870 16.963 1.00 91.81 78 ALA A O 1
ATOM 639 N N . GLU A 1 79 ? -2.158 -0.794 16.532 1.00 92.56 79 GLU A N 1
ATOM 640 C CA . GLU A 1 79 ? -3.036 -1.963 16.652 1.00 92.56 79 GLU A CA 1
ATOM 641 C C . GLU A 1 79 ? -2.709 -3.000 15.576 1.00 92.56 79 GLU A C 1
ATOM 643 O O . GLU A 1 79 ? -2.419 -4.151 15.901 1.00 92.56 79 GLU A O 1
ATOM 648 N N . VAL A 1 80 ? -2.637 -2.589 14.307 1.00 92.06 80 VAL A N 1
ATOM 649 C CA . VAL A 1 80 ? -2.259 -3.475 13.197 1.00 92.06 80 VAL A CA 1
ATOM 650 C C . VAL A 1 80 ? -0.854 -4.040 13.397 1.00 92.06 80 VAL A C 1
ATOM 652 O O . VAL A 1 80 ? -0.653 -5.244 13.249 1.00 92.06 80 VAL A O 1
ATOM 655 N N . TYR A 1 81 ? 0.111 -3.206 13.797 1.00 90.94 81 TYR A N 1
ATOM 656 C CA . TYR A 1 81 ? 1.478 -3.650 14.080 1.00 90.94 81 TYR A CA 1
ATOM 657 C C . TYR A 1 81 ? 1.533 -4.719 15.180 1.00 90.94 81 TYR A C 1
ATOM 659 O O . TYR A 1 81 ? 2.315 -5.660 15.075 1.00 90.94 81 TYR A O 1
ATOM 667 N N . SER A 1 82 ? 0.687 -4.614 16.210 1.00 93.06 82 SER A N 1
ATOM 668 C CA . SER A 1 82 ? 0.650 -5.577 17.320 1.00 93.06 82 SER A CA 1
ATOM 669 C C . SER A 1 82 ? 0.195 -6.986 16.910 1.00 93.06 82 SER A C 1
ATOM 671 O O . SER A 1 82 ? 0.533 -7.957 17.584 1.00 93.06 82 SER A O 1
ATOM 673 N N . LEU A 1 83 ? -0.531 -7.109 15.793 1.00 92.12 83 LEU A N 1
ATOM 674 C CA . LEU A 1 83 ? -1.023 -8.383 15.259 1.00 92.12 83 LEU A CA 1
ATOM 675 C C . LEU A 1 83 ? 0.005 -9.111 14.387 1.00 92.12 83 LEU A C 1
ATOM 677 O O . LEU A 1 83 ? -0.159 -10.296 14.093 1.00 92.12 83 LEU A O 1
ATOM 681 N N . ILE A 1 84 ? 1.032 -8.403 13.918 1.00 90.81 84 ILE A N 1
ATOM 682 C CA . ILE A 1 84 ? 1.952 -8.897 12.896 1.00 90.81 84 ILE A CA 1
ATOM 683 C C . ILE A 1 84 ? 3.198 -9.485 13.575 1.00 90.81 84 ILE A C 1
ATOM 685 O O . ILE A 1 84 ? 3.817 -8.816 14.407 1.00 90.81 84 ILE A O 1
ATOM 689 N N . PRO A 1 85 ? 3.637 -10.707 13.210 1.00 89.44 85 PRO A N 1
ATOM 690 C CA . PRO A 1 85 ? 4.878 -11.262 13.735 1.00 89.44 85 PRO A CA 1
ATOM 691 C C . PRO A 1 85 ? 6.081 -10.374 13.408 1.00 89.44 85 PRO A C 1
ATOM 693 O O . PRO A 1 85 ? 6.172 -9.788 12.324 1.00 89.44 85 PRO A O 1
ATOM 696 N N . ALA A 1 86 ? 7.051 -10.323 14.323 1.00 85.00 86 ALA A N 1
ATOM 697 C CA . ALA A 1 86 ? 8.246 -9.505 14.156 1.00 85.00 86 ALA A CA 1
A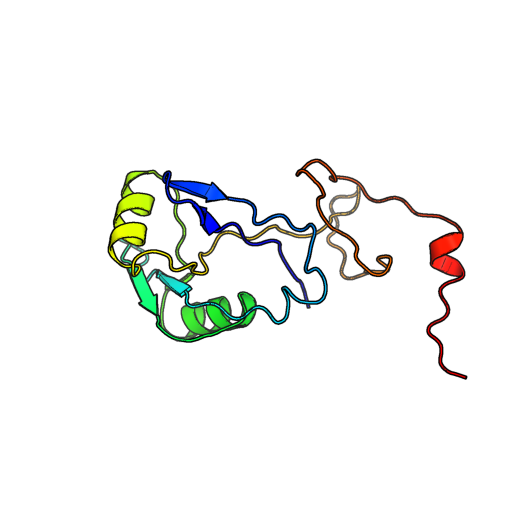TOM 698 C C . ALA A 1 86 ? 8.924 -9.744 12.793 1.00 85.00 86 ALA A C 1
ATOM 700 O O . ALA A 1 86 ? 9.108 -10.882 12.369 1.00 85.00 86 ALA A O 1
ATOM 701 N N . GLN A 1 87 ? 9.341 -8.654 12.137 1.00 80.62 87 GLN A N 1
ATOM 702 C CA . GLN A 1 87 ? 10.042 -8.670 10.841 1.00 80.62 87 GLN A CA 1
ATOM 703 C C . GLN A 1 87 ? 9.209 -9.186 9.649 1.00 80.62 87 GLN A C 1
ATOM 705 O O . GLN A 1 87 ? 9.777 -9.547 8.620 1.00 80.62 87 GLN A O 1
ATOM 710 N N . THR A 1 88 ? 7.877 -9.178 9.755 1.00 82.44 88 THR A N 1
ATOM 711 C CA . THR A 1 88 ? 6.974 -9.563 8.660 1.00 82.44 88 THR A CA 1
ATOM 712 C C . THR A 1 88 ? 6.455 -8.336 7.915 1.00 82.44 88 THR A C 1
ATOM 714 O O . THR A 1 88 ? 6.036 -7.360 8.532 1.00 82.44 88 THR A O 1
ATOM 717 N N . ASN A 1 89 ? 6.437 -8.407 6.583 1.00 84.12 89 ASN A N 1
ATOM 718 C CA . ASN A 1 89 ? 5.748 -7.434 5.737 1.00 84.12 89 ASN A CA 1
ATOM 719 C C . ASN A 1 89 ? 4.375 -7.982 5.355 1.00 84.12 89 ASN A C 1
ATOM 721 O O . ASN A 1 89 ? 4.266 -9.142 4.950 1.00 84.12 89 ASN A O 1
ATOM 725 N N . VAL A 1 90 ? 3.351 -7.138 5.439 1.00 89.50 90 VAL A N 1
ATOM 726 C CA . VAL A 1 90 ? 1.971 -7.506 5.116 1.00 89.50 90 VAL A CA 1
ATOM 727 C C . VAL A 1 90 ? 1.348 -6.512 4.143 1.00 89.50 90 VAL A C 1
ATOM 729 O O . VAL A 1 90 ? 1.740 -5.345 4.106 1.00 89.50 90 VAL A O 1
ATOM 732 N N . TRP A 1 91 ? 0.362 -6.961 3.368 1.00 91.62 91 TRP A N 1
ATOM 733 C CA . TRP A 1 91 ? -0.497 -6.058 2.610 1.00 91.62 91 TRP A CA 1
ATOM 734 C C . TRP A 1 91 ? -1.528 -5.368 3.499 1.00 91.62 91 TRP A C 1
ATOM 736 O O . TRP A 1 91 ? -2.136 -5.992 4.371 1.00 91.62 91 TRP A O 1
ATOM 746 N N . ILE A 1 92 ? -1.739 -4.089 3.197 1.00 91.12 92 ILE A N 1
ATOM 747 C CA . ILE A 1 92 ? -2.804 -3.225 3.711 1.00 91.12 92 ILE A CA 1
ATOM 748 C C . ILE A 1 92 ? -3.576 -2.624 2.528 1.00 91.12 92 ILE A C 1
ATOM 750 O O . ILE A 1 92 ? -3.171 -2.773 1.372 1.00 91.12 92 ILE A O 1
ATOM 754 N N . GLY A 1 93 ? -4.679 -1.933 2.806 1.00 88.75 93 GLY A N 1
ATOM 755 C CA . GLY A 1 93 ? -5.592 -1.384 1.801 1.00 88.75 93 GLY A CA 1
ATOM 756 C C . GLY A 1 93 ? -5.061 -0.168 1.043 1.00 88.75 93 GLY A C 1
ATOM 757 O O . GLY A 1 93 ? -5.728 0.312 0.134 1.00 88.75 93 GLY A O 1
ATOM 758 N N . LEU A 1 94 ? -3.864 0.325 1.374 1.00 81.88 94 LEU A N 1
ATOM 759 C CA . LEU A 1 94 ? -3.245 1.448 0.678 1.00 81.88 94 LEU A CA 1
ATOM 760 C C . LEU A 1 94 ? -2.597 0.993 -0.637 1.00 81.88 94 LEU A C 1
ATOM 762 O O . LEU A 1 94 ? -1.694 0.153 -0.652 1.00 81.88 94 LEU A O 1
ATOM 766 N N . TYR A 1 95 ? -3.033 1.593 -1.741 1.00 75.44 95 TYR A N 1
ATOM 767 C CA . TYR A 1 95 ? -2.535 1.321 -3.085 1.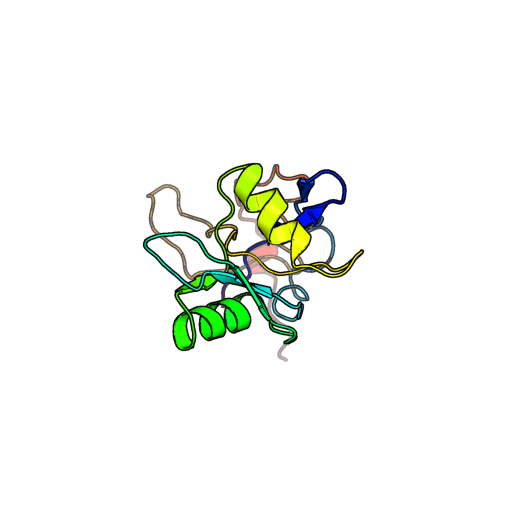00 75.44 95 TYR A CA 1
ATOM 768 C C . TYR A 1 95 ? -2.407 2.619 -3.883 1.00 75.44 95 TYR A C 1
ATOM 770 O O . TYR A 1 95 ? -3.145 3.578 -3.666 1.00 75.44 95 TYR A O 1
ATOM 778 N N . ARG A 1 96 ? -1.468 2.662 -4.831 1.00 70.62 96 ARG A N 1
ATOM 779 C CA . ARG A 1 96 ? -1.359 3.768 -5.792 1.00 70.62 96 ARG A CA 1
ATOM 780 C C . ARG A 1 96 ? -2.372 3.613 -6.938 1.00 70.62 96 ARG A C 1
ATOM 782 O O . ARG A 1 96 ? -2.271 2.663 -7.718 1.00 70.62 96 ARG A O 1
ATOM 789 N N . GLU A 1 97 ? -3.311 4.552 -7.050 1.00 65.38 97 GLU A N 1
ATOM 790 C CA . GLU A 1 97 ? -4.293 4.640 -8.147 1.00 65.38 97 GLU A CA 1
ATOM 791 C C . GLU A 1 97 ? -3.679 5.121 -9.488 1.00 65.38 97 GLU A C 1
ATOM 793 O O . GLU A 1 97 ? -2.570 5.665 -9.504 1.00 65.38 97 GLU A O 1
ATOM 798 N N . PRO A 1 98 ? -4.356 4.853 -10.627 1.00 68.12 98 PRO A N 1
ATOM 799 C CA . PRO A 1 98 ? -3.730 4.771 -11.945 1.00 68.12 98 PRO A CA 1
ATOM 800 C C . PRO A 1 98 ? -3.541 6.113 -12.665 1.00 68.12 98 PRO A C 1
ATOM 802 O O . PRO A 1 98 ? -4.229 7.102 -12.419 1.00 68.12 98 PRO A O 1
ATOM 805 N N . TRP A 1 99 ? -2.617 6.096 -13.631 1.00 72.81 99 TRP A N 1
ATOM 806 C CA . TRP A 1 99 ? -2.381 7.173 -14.594 1.00 72.81 99 TRP A CA 1
ATOM 807 C C . TRP A 1 99 ? -3.691 7.690 -15.198 1.00 72.81 99 TRP A C 1
ATOM 809 O O . TRP A 1 99 ? -4.535 6.909 -15.638 1.00 72.81 99 TRP A O 1
ATOM 819 N N . THR A 1 100 ? -3.840 9.011 -15.219 1.00 77.06 100 THR A N 1
ATOM 820 C CA . THR A 1 100 ? -5.021 9.713 -15.737 1.00 77.06 100 THR A CA 1
ATOM 821 C C . THR A 1 100 ? -4.578 10.668 -16.840 1.00 77.06 100 THR A C 1
ATOM 823 O O . THR A 1 100 ? -3.498 11.256 -16.751 1.00 77.06 100 THR A O 1
ATOM 826 N N . TRP A 1 101 ? -5.380 10.792 -17.896 1.00 77.94 101 TRP A N 1
ATOM 827 C CA . TRP A 1 101 ? -5.124 11.751 -18.967 1.00 77.94 101 TRP A CA 1
ATOM 828 C C . TRP A 1 101 ? -5.351 13.190 -18.489 1.00 77.94 101 TRP A C 1
ATOM 830 O O . TRP A 1 101 ? -6.017 13.436 -17.482 1.00 77.94 101 TRP A O 1
ATOM 840 N N . SER A 1 102 ? -4.801 14.166 -19.213 1.00 81.44 102 SER A N 1
ATOM 841 C CA . SER A 1 102 ? -4.950 15.590 -18.878 1.00 81.44 102 SER A CA 1
ATOM 842 C C . SER A 1 102 ? -6.404 16.078 -18.913 1.00 81.44 102 SER A C 1
ATOM 844 O O . SER A 1 102 ? -6.722 17.083 -18.284 1.00 81.44 102 SER A O 1
ATOM 846 N N . ASP A 1 103 ? -7.288 15.358 -19.603 1.00 85.44 103 ASP A N 1
ATOM 847 C CA . ASP A 1 103 ? -8.734 15.596 -19.648 1.00 85.44 103 ASP A CA 1
ATOM 848 C C . ASP A 1 103 ? -9.510 14.903 -18.509 1.00 85.44 103 ASP A C 1
ATOM 850 O O . ASP A 1 103 ? -10.737 14.899 -18.514 1.00 85.44 103 ASP A O 1
ATOM 854 N N . GLN A 1 104 ? -8.801 14.335 -17.525 1.00 80.00 104 GLN A N 1
ATOM 855 C CA . GLN A 1 104 ? -9.340 13.611 -16.366 1.00 80.00 104 GLN A CA 1
ATOM 856 C C . GLN A 1 104 ? -9.963 12.246 -16.695 1.00 80.00 104 GLN A C 1
ATOM 858 O O . GLN A 1 104 ? -10.518 11.585 -15.812 1.00 80.00 104 GLN A O 1
ATOM 863 N N . THR A 1 105 ? -9.838 11.767 -17.934 1.00 80.38 105 THR A N 1
ATOM 864 C CA . THR A 1 105 ? -10.307 10.428 -18.290 1.00 80.38 105 THR A CA 1
ATOM 865 C C . THR A 1 105 ? -9.341 9.349 -17.798 1.00 80.38 105 THR A C 1
ATOM 867 O O . THR A 1 105 ? -8.112 9.490 -17.806 1.00 80.38 105 THR A O 1
ATOM 870 N N . ARG A 1 106 ? -9.911 8.226 -17.345 1.00 77.88 106 ARG A N 1
ATOM 871 C CA . ARG A 1 106 ? -9.141 7.038 -16.955 1.00 77.88 106 ARG A CA 1
ATOM 872 C C . ARG A 1 106 ? -8.696 6.286 -18.202 1.00 77.88 106 ARG A C 1
ATOM 874 O O . ARG A 1 106 ? -9.481 6.094 -19.126 1.00 77.88 106 ARG A O 1
ATOM 881 N N . THR A 1 107 ? -7.464 5.787 -18.189 1.00 69.44 107 THR A N 1
ATOM 882 C CA . THR A 1 107 ? -6.928 4.984 -19.290 1.00 69.44 107 THR A CA 1
ATOM 883 C C . THR A 1 107 ? -6.793 3.509 -18.928 1.00 69.44 107 THR A C 1
ATOM 885 O O . THR A 1 107 ? -6.332 3.134 -17.847 1.00 69.44 107 THR A O 1
ATOM 888 N N . SER A 1 108 ? -7.186 2.648 -19.864 1.00 70.25 108 SER A N 1
ATOM 889 C CA . SER A 1 108 ? -6.797 1.234 -19.889 1.00 70.25 108 SER A CA 1
ATOM 890 C C . SER A 1 108 ? -5.623 0.974 -20.833 1.00 70.25 108 SER A C 1
ATOM 892 O O . SER A 1 108 ? -5.043 -0.110 -20.795 1.00 70.25 108 SER A O 1
ATOM 894 N N . PHE A 1 109 ? -5.250 1.960 -21.656 1.00 69.25 109 PHE A N 1
ATOM 895 C CA . PHE A 1 109 ? -4.115 1.857 -22.558 1.00 69.25 109 PHE A CA 1
ATOM 896 C C . PHE A 1 109 ? -2.807 1.931 -21.776 1.00 69.25 109 PHE A C 1
ATOM 898 O O . PHE A 1 109 ? -2.572 2.855 -20.996 1.00 69.25 109 PHE A O 1
ATOM 905 N N . THR A 1 110 ? -1.934 0.963 -22.032 1.00 68.69 110 THR A N 1
ATOM 906 C CA . THR A 1 110 ? -0.582 0.929 -21.485 1.00 68.69 110 THR A CA 1
ATOM 907 C C . THR A 1 110 ? 0.385 0.472 -22.565 1.00 68.69 110 THR A C 1
ATOM 909 O O . THR A 1 110 ? 0.275 -0.655 -23.042 1.00 68.69 110 THR A O 1
ATOM 912 N N . ASN A 1 111 ? 1.356 1.318 -22.901 1.00 70.44 111 ASN A N 1
ATOM 913 C CA . ASN A 1 111 ? 2.500 0.962 -23.741 1.00 70.44 111 ASN A CA 1
ATOM 914 C C . ASN A 1 111 ? 3.799 1.401 -23.055 1.00 70.44 111 ASN A C 1
ATOM 916 O O . ASN A 1 111 ? 4.553 2.233 -23.549 1.00 70.44 111 ASN A O 1
ATOM 920 N N . TRP A 1 112 ? 4.006 0.911 -21.835 1.00 73.00 112 TRP A N 1
ATOM 921 C CA . TRP A 1 112 ? 5.184 1.263 -21.053 1.00 73.00 112 TRP A CA 1
ATOM 922 C C . TRP A 1 112 ? 6.415 0.526 -21.575 1.00 73.00 112 TRP A C 1
ATOM 924 O O . TRP A 1 112 ? 6.356 -0.674 -21.845 1.00 73.00 112 TRP A O 1
ATOM 934 N N . ILE A 1 113 ? 7.556 1.219 -21.628 1.00 65.62 113 ILE A N 1
ATOM 935 C CA . ILE A 1 113 ? 8.859 0.564 -21.799 1.00 65.62 113 ILE A CA 1
ATOM 936 C C . ILE A 1 113 ? 9.011 -0.519 -20.732 1.00 65.62 113 ILE A C 1
ATOM 938 O O . ILE A 1 113 ? 8.622 -0.324 -19.578 1.00 65.62 113 ILE A O 1
ATOM 942 N N . THR A 1 114 ? 9.631 -1.641 -21.107 1.00 68.75 114 THR A N 1
ATOM 943 C CA . THR A 1 114 ? 9.968 -2.714 -20.165 1.00 68.75 114 THR A CA 1
ATOM 944 C C . THR A 1 114 ? 10.642 -2.133 -18.937 1.00 68.75 114 THR A C 1
ATOM 946 O O . THR A 1 114 ? 11.650 -1.438 -19.018 1.00 68.75 114 THR A O 1
ATOM 949 N N . GLY A 1 115 ? 10.075 -2.434 -17.782 1.00 64.56 115 GLY A N 1
ATOM 950 C CA . GLY A 1 115 ? 10.520 -1.825 -16.556 1.00 64.56 115 GLY A CA 1
ATOM 951 C C . GLY A 1 115 ? 9.526 -0.796 -16.082 1.00 64.56 115 GLY A C 1
ATOM 952 O O . GLY A 1 115 ? 9.175 -0.964 -14.949 1.00 64.56 115 GLY A O 1
ATOM 953 N N . LEU A 1 116 ? 9.036 0.189 -16.846 1.00 64.31 116 LEU A N 1
ATOM 954 C CA . LEU A 1 116 ? 8.162 1.323 -16.443 1.00 64.31 116 LEU A CA 1
ATOM 955 C C . LEU A 1 116 ? 6.692 0.963 -16.148 1.00 64.31 116 LEU A C 1
ATOM 957 O O . LEU A 1 116 ? 6.244 -0.101 -16.577 1.00 64.31 116 LEU A O 1
ATOM 961 N N . PRO A 1 117 ? 5.942 1.802 -15.390 1.00 69.56 117 PRO A N 1
ATOM 962 C CA . PRO A 1 117 ? 6.291 3.093 -14.734 1.00 69.56 117 PRO A CA 1
ATOM 963 C C . PRO A 1 117 ? 6.778 2.976 -13.271 1.00 69.56 117 PRO A C 1
ATOM 965 O O . PRO A 1 117 ? 6.034 2.447 -12.465 1.00 69.56 117 PRO A O 1
ATOM 968 N N . ASP A 1 118 ? 7.983 3.446 -12.869 1.00 67.38 118 ASP A N 1
ATOM 969 C CA . ASP A 1 118 ? 8.579 3.078 -11.539 1.00 67.38 118 ASP A CA 1
ATOM 970 C C . ASP A 1 118 ? 8.197 3.942 -10.389 1.00 67.38 118 ASP A C 1
ATOM 972 O O . ASP A 1 118 ? 8.438 3.528 -9.261 1.00 67.38 118 ASP A O 1
ATOM 976 N N . ASN A 1 119 ? 7.725 5.148 -10.657 1.00 68.81 119 ASN A N 1
ATOM 977 C CA . ASN A 1 119 ? 7.740 6.163 -9.631 1.00 68.81 119 ASN A CA 1
ATOM 978 C C . ASN A 1 119 ? 9.119 6.272 -8.945 1.00 68.81 119 ASN A C 1
ATOM 980 O O . ASN A 1 119 ? 9.215 6.348 -7.722 1.00 68.81 119 ASN A O 1
ATOM 984 N N . MET A 1 120 ? 10.208 6.216 -9.717 1.00 65.44 120 MET A N 1
ATOM 985 C CA . MET A 1 120 ? 11.561 6.254 -9.167 1.00 65.44 120 MET A CA 1
ATOM 986 C C . MET A 1 120 ? 11.719 7.478 -8.255 1.00 65.44 120 MET A C 1
ATOM 988 O O . MET A 1 120 ? 11.426 8.599 -8.667 1.00 65.44 120 MET A O 1
ATOM 992 N N . LYS A 1 121 ? 12.162 7.254 -7.009 1.00 65.75 121 LYS A N 1
ATOM 993 C CA . LYS A 1 121 ? 12.289 8.273 -5.945 1.00 65.75 121 LYS A CA 1
ATOM 994 C C . LYS A 1 121 ? 10.990 9.006 -5.573 1.00 65.75 121 LYS A C 1
ATOM 996 O O . LYS A 1 121 ? 11.058 10.042 -4.924 1.00 65.75 121 LYS A O 1
ATOM 1001 N N . GLY A 1 122 ? 9.824 8.514 -5.977 1.00 67.25 122 GLY A N 1
ATOM 1002 C CA . GLY A 1 122 ? 8.560 9.169 -5.657 1.00 67.25 122 GLY A CA 1
ATOM 1003 C C . GLY A 1 122 ? 8.193 10.363 -6.537 1.00 67.25 122 GLY A C 1
ATOM 1004 O O . GLY A 1 122 ? 7.165 10.967 -6.270 1.00 67.25 122 GLY A O 1
ATOM 1005 N N . ILE A 1 123 ? 9.001 10.707 -7.551 1.00 67.81 123 ILE A N 1
ATOM 1006 C CA . ILE A 1 123 ? 8.897 11.993 -8.272 1.00 67.81 123 ILE A CA 1
ATOM 1007 C C . ILE A 1 123 ? 8.373 11.885 -9.711 1.00 67.81 123 ILE A C 1
ATOM 1009 O O . ILE A 1 123 ? 8.274 12.890 -10.413 1.00 67.81 123 ILE A O 1
ATOM 1013 N N . GLN A 1 124 ? 8.074 10.681 -10.203 1.00 70.94 124 GLN A N 1
ATOM 1014 C CA . GLN A 1 124 ? 7.586 10.512 -11.575 1.00 70.94 124 GLN A CA 1
ATOM 1015 C C . GLN A 1 124 ? 6.057 10.573 -11.589 1.00 70.94 124 GLN A C 1
ATOM 1017 O O . GLN A 1 124 ? 5.376 9.573 -11.356 1.00 70.94 124 GLN A O 1
ATOM 1022 N N . HIS A 1 125 ? 5.535 11.766 -11.865 1.00 76.44 125 HIS A N 1
ATOM 1023 C CA . HIS A 1 125 ? 4.095 12.051 -11.890 1.00 76.44 125 HIS A CA 1
ATOM 1024 C C . HIS A 1 125 ? 3.531 12.252 -13.300 1.00 76.44 125 HIS A C 1
ATOM 1026 O O . HIS A 1 125 ? 2.318 12.312 -13.468 1.00 76.44 125 HIS A O 1
ATOM 1032 N N . CYS A 1 126 ? 4.400 12.331 -14.311 1.00 78.94 126 CYS A N 1
ATOM 1033 C CA . CYS A 1 126 ? 4.034 12.562 -15.706 1.00 78.94 126 CYS A CA 1
ATOM 1034 C C . CYS A 1 126 ? 4.620 11.465 -16.605 1.00 78.94 126 CYS A C 1
ATOM 1036 O O . CYS A 1 126 ? 5.645 10.863 -16.276 1.00 78.94 126 CYS A O 1
ATOM 1038 N N . ALA A 1 127 ? 3.980 11.237 -17.752 1.00 77.12 127 ALA A N 1
ATOM 1039 C CA . ALA A 1 127 ? 4.444 10.330 -18.797 1.00 77.12 127 ALA A CA 1
ATOM 1040 C C . ALA A 1 127 ? 4.886 11.119 -20.037 1.00 77.12 127 ALA A C 1
ATOM 1042 O O . ALA A 1 127 ? 4.454 12.250 -20.248 1.00 77.12 127 ALA A O 1
ATOM 1043 N N . THR A 1 128 ? 5.748 10.519 -20.854 1.00 77.62 128 THR A N 1
ATOM 1044 C CA . THR A 1 128 ? 6.232 11.090 -22.116 1.00 77.62 128 THR A CA 1
ATOM 1045 C C . THR A 1 128 ? 6.182 10.029 -23.211 1.00 77.62 128 THR A C 1
ATOM 1047 O O . THR A 1 128 ? 6.273 8.836 -22.918 1.00 77.62 128 THR A O 1
ATOM 1050 N N . GLU A 1 129 ? 6.023 10.472 -24.454 1.00 75.81 129 GLU A N 1
ATOM 1051 C CA . GLU A 1 129 ? 5.988 9.642 -25.655 1.00 75.81 129 GLU A CA 1
ATOM 1052 C C . GLU A 1 129 ? 7.217 9.958 -26.520 1.00 75.81 129 GLU A C 1
ATOM 1054 O O . GLU A 1 129 ? 7.664 11.104 -26.585 1.00 75.81 129 GLU A O 1
ATOM 1059 N N . SER A 1 130 ? 7.808 8.943 -27.153 1.00 71.31 130 SER A N 1
ATOM 1060 C CA . SER A 1 130 ? 9.002 9.106 -27.986 1.00 71.31 130 SER A CA 1
ATOM 1061 C C . SER A 1 130 ? 9.041 8.068 -29.103 1.00 71.31 130 SER A C 1
ATOM 1063 O O . SER A 1 130 ? 8.528 6.964 -28.956 1.00 71.31 130 SER A O 1
ATOM 1065 N N . GLU A 1 131 ? 9.754 8.358 -30.194 1.00 63.97 131 GLU A N 1
ATOM 1066 C CA . GLU A 1 131 ? 9.888 7.451 -31.352 1.00 63.97 131 GLU A CA 1
ATOM 1067 C C . GLU A 1 131 ? 10.356 6.027 -30.984 1.00 63.97 131 GLU A C 1
ATOM 1069 O O . GLU A 1 131 ? 10.075 5.055 -31.687 1.00 63.97 131 GLU A O 1
ATOM 1074 N N . LYS A 1 132 ? 11.032 5.872 -29.839 1.00 60.22 132 LYS A N 1
ATOM 1075 C CA . LYS A 1 132 ? 11.481 4.578 -29.313 1.00 60.22 132 LYS A CA 1
ATOM 1076 C C . LYS A 1 132 ? 10.333 3.663 -28.867 1.00 60.22 132 LYS A C 1
ATOM 1078 O O . LYS A 1 132 ? 10.531 2.451 -28.866 1.00 60.22 132 LYS A O 1
ATOM 1083 N N . HIS A 1 133 ? 9.154 4.188 -28.521 1.00 64.06 133 HIS A N 1
ATOM 1084 C CA . HIS A 1 133 ? 7.988 3.362 -28.179 1.00 64.06 133 HIS A CA 1
ATOM 1085 C C . HIS A 1 133 ? 7.292 2.772 -29.414 1.00 64.06 133 HIS A C 1
ATOM 1087 O O . HIS A 1 133 ? 6.695 1.704 -29.308 1.00 64.06 133 HIS A O 1
ATOM 1093 N N . MET A 1 134 ? 7.383 3.421 -30.584 1.00 55.59 134 MET A N 1
ATOM 1094 C CA . MET A 1 134 ? 6.806 2.901 -31.836 1.00 55.59 134 MET A CA 1
ATOM 1095 C C . MET A 1 134 ? 7.613 1.738 -32.425 1.00 55.59 134 MET A C 1
ATOM 1097 O O . MET A 1 134 ? 7.047 0.829 -33.028 1.00 55.59 134 MET A O 1
ATOM 1101 N N . ASN A 1 135 ? 8.935 1.746 -32.244 1.00 51.50 135 ASN A N 1
ATOM 1102 C CA . ASN A 1 135 ? 9.831 0.751 -32.843 1.00 51.50 135 ASN A CA 1
ATOM 1103 C C . ASN A 1 135 ? 10.006 -0.521 -31.997 1.00 51.50 135 ASN A C 1
ATOM 1105 O O . ASN A 1 135 ? 10.706 -1.446 -32.413 1.00 51.50 135 ASN A O 1
ATOM 1109 N N . PHE A 1 136 ? 9.356 -0.607 -30.832 1.00 53.16 136 PHE A N 1
ATOM 1110 C CA . PHE A 1 136 ? 9.316 -1.821 -30.020 1.00 53.16 136 PHE A CA 1
ATOM 1111 C C . PHE A 1 136 ? 8.294 -2.806 -30.613 1.00 53.16 136 PHE A C 1
ATOM 1113 O O . PHE A 1 136 ? 7.224 -3.042 -30.057 1.00 53.16 136 PHE A O 1
ATOM 1120 N N . LYS A 1 137 ? 8.604 -3.381 -31.782 1.00 49.19 137 LYS A N 1
ATOM 1121 C CA . LYS A 1 137 ? 7.875 -4.555 -32.276 1.00 49.19 137 LYS A CA 1
ATOM 1122 C C . LYS A 1 137 ? 8.159 -5.713 -31.310 1.00 49.19 137 LYS A C 1
ATOM 1124 O O . LYS A 1 137 ? 9.332 -6.053 -31.144 1.00 49.19 137 LYS A O 1
ATOM 1129 N N . PRO A 1 138 ? 7.153 -6.328 -30.658 1.00 45.44 138 PRO A N 1
ATOM 1130 C CA . PRO A 1 138 ? 7.393 -7.570 -29.938 1.00 45.44 138 PRO A CA 1
ATOM 1131 C C . PRO A 1 138 ? 7.961 -8.577 -30.941 1.00 45.44 138 PRO A C 1
ATOM 1133 O O . PRO A 1 138 ? 7.421 -8.726 -32.037 1.00 45.44 138 PRO A O 1
ATOM 1136 N N . PHE A 1 139 ? 9.082 -9.208 -30.591 1.00 41.59 139 PHE A N 1
ATOM 1137 C CA . PHE A 1 139 ? 9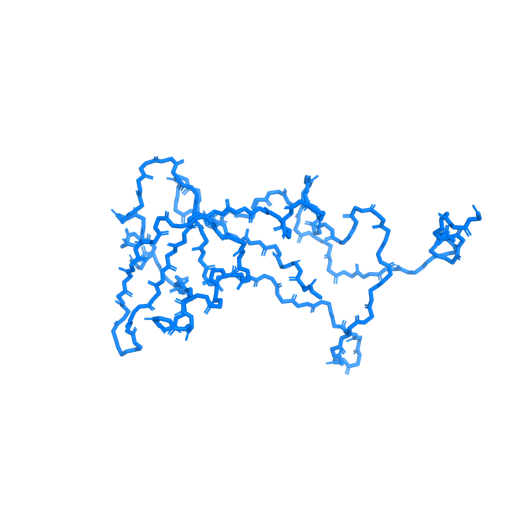.690 -10.278 -31.376 1.00 41.59 139 PHE A CA 1
ATOM 1138 C C . PHE A 1 139 ? 8.698 -11.445 -31.499 1.00 41.59 139 PHE A C 1
ATOM 1140 O O . PHE A 1 139 ? 8.683 -12.352 -30.674 1.00 41.59 139 PHE A O 1
ATOM 1147 N N . PHE A 1 140 ? 7.862 -11.400 -32.528 1.00 46.19 140 PHE A N 1
ATOM 1148 C CA . PHE A 1 140 ? 7.219 -12.553 -33.133 1.00 46.19 140 PHE A CA 1
ATOM 1149 C C . PHE A 1 140 ? 7.503 -12.463 -34.633 1.00 46.19 140 PHE A C 1
ATOM 1151 O O . PHE A 1 140 ? 6.804 -11.775 -35.377 1.00 46.19 140 PHE A O 1
ATOM 1158 N N . SER A 1 141 ? 8.597 -13.110 -35.032 1.00 39.25 141 SER A N 1
ATOM 1159 C CA . SER A 1 141 ? 8.828 -13.635 -36.378 1.00 39.25 141 SER A CA 1
ATOM 1160 C C . SER A 1 141 ? 8.997 -15.137 -36.246 1.00 39.25 141 SER A C 1
ATOM 1162 O O . SER A 1 141 ? 9.834 -15.509 -35.389 1.00 39.25 141 SER A O 1
#

Foldseek 3Di:
DDQFQFFWADPVLDGDRPQLQPAPPCLQVFWFWFKAFADDVDTDIDTGHGTDRLVVQQVVNVVHGPGFADDDDPVSSVNNVVNDPPPGTYGGPDTHDDDADPVRHDDPDDQDDVSDDRCHVVPPNDDDDDPVSVPPDPPDD

Radius of gyration: 17.51 Å; Cα contacts (8 Å, |Δi|>4): 189; chains: 1; bounding box: 32×32×54 Å

Secondary structure (DSSP, 8-state):
-----BEEE-TTS-EEE--GGG-TTTGGG--EEEEEE--SSS--EEEEEEEE-HHHHHHHHHHHSSEEPP--SHHHHHHHHHHSPTT--EE-S-BPPPPB-TTS-B-----PPTT----GGG--------HHHHS------